Protein AF-A0A7S1WBW9-F1 (afdb_monomer_lite)

Sequence (117 aa):
SGPPGSLGSEFNARGGGTYAAEWEPSAKYIRTWFWPRGQEPVDLMQRRPDPALWGLPYSYFSLDPSVCSARHFANMRLVFDITFCGDLAGATFMRDCPEVASQMSCEEFVRHYPGVA

Foldseek 3Di:
DFDPLQDDPSCVVLVHWDKDWDDDLPVFKIFIATDRPPRDDVCVVVVNDDPVPVPDTRDIDGCDPVRHPPVVDDPDDDDDDDDWQPPPCQVCVCVPPVVVVVPDGRVVCCVPPVPVD

Structure (mmCIF, N/CA/C/O backbone):
data_AF-A0A7S1WBW9-F1
#
_entry.id   AF-A0A7S1WBW9-F1
#
loop_
_atom_site.group_PDB
_atom_site.id
_atom_site.type_symbol
_atom_site.label_atom_id
_atom_site.label_alt_id
_atom_site.label_comp_id
_atom_site.label_asym_id
_atom_site.label_entity_id
_atom_site.label_seq_id
_atom_site.pdbx_PDB_ins_code
_atom_site.Cartn_x
_atom_site.Cartn_y
_atom_site.Cartn_z
_atom_site.occupancy
_atom_site.B_iso_or_equiv
_atom_site.auth_seq_id
_atom_site.auth_comp_id
_atom_site.auth_asym_id
_atom_site.auth_atom_id
_atom_site.pdbx_PDB_model_num
ATOM 1 N N . SER A 1 1 ? -7.404 7.609 -0.717 1.00 64.56 1 SER A N 1
ATOM 2 C CA . SER A 1 1 ? -8.446 6.563 -0.661 1.00 64.56 1 SER A CA 1
ATOM 3 C C . SER A 1 1 ? -8.119 5.493 -1.690 1.00 64.56 1 SER A C 1
ATOM 5 O O . SER A 1 1 ? -7.587 5.851 -2.733 1.00 64.56 1 SER A O 1
ATOM 7 N N . GLY A 1 2 ? -8.392 4.221 -1.360 1.00 82.00 2 GLY A N 1
ATOM 8 C CA . GLY A 1 2 ? -8.201 3.028 -2.209 1.00 82.00 2 GLY A CA 1
ATOM 9 C C . GLY A 1 2 ? -9.113 2.970 -3.435 1.00 82.00 2 GLY A C 1
ATOM 10 O O . GLY A 1 2 ? -10.073 3.744 -3.496 1.00 82.00 2 GLY A O 1
ATOM 11 N N . PRO A 1 3 ? -8.881 2.039 -4.382 1.00 89.38 3 PRO A N 1
ATOM 12 C CA . PRO A 1 3 ? -9.912 1.663 -5.338 1.00 89.38 3 PRO A CA 1
ATOM 13 C C . PRO A 1 3 ? -11.185 1.196 -4.605 1.00 89.38 3 PRO A C 1
ATOM 15 O O . PRO A 1 3 ? -11.096 0.673 -3.490 1.00 89.38 3 PRO A O 1
ATOM 18 N N . PRO A 1 4 ? -12.375 1.340 -5.206 1.00 91.19 4 PRO A N 1
ATOM 19 C CA . PRO A 1 4 ? -13.615 0.836 -4.616 1.00 91.19 4 PRO A CA 1
ATOM 20 C C . PRO A 1 4 ? -13.538 -0.663 -4.296 1.00 91.19 4 PRO A C 1
ATOM 22 O O . PRO A 1 4 ? -13.014 -1.441 -5.095 1.00 91.19 4 PRO A O 1
ATOM 25 N N . GLY A 1 5 ? -14.058 -1.079 -3.137 1.00 95.12 5 GLY A N 1
ATOM 26 C CA . GLY A 1 5 ? -14.045 -2.483 -2.723 1.00 95.12 5 GLY A CA 1
ATOM 27 C C . GLY A 1 5 ? -12.658 -3.079 -2.475 1.00 95.12 5 GLY A C 1
ATOM 28 O O . GLY A 1 5 ? -12.537 -4.300 -2.437 1.00 95.12 5 GLY A O 1
ATOM 29 N N . SER A 1 6 ? -11.614 -2.259 -2.318 1.00 95.81 6 SER A N 1
ATOM 30 C CA . SER A 1 6 ? -10.254 -2.762 -2.109 1.00 95.81 6 SER A CA 1
ATOM 31 C C . SER A 1 6 ? -9.947 -3.099 -0.645 1.00 95.81 6 SER A C 1
ATOM 33 O O . SER A 1 6 ? -8.967 -3.782 -0.366 1.00 95.81 6 SER A O 1
ATOM 35 N N . LEU A 1 7 ? -10.757 -2.648 0.314 1.00 95.25 7 LEU A N 1
ATOM 36 C CA . LEU A 1 7 ? -10.470 -2.798 1.743 1.00 95.25 7 LEU A CA 1
ATOM 37 C C . LEU A 1 7 ? -11.709 -3.131 2.582 1.00 95.25 7 LEU A C 1
ATOM 39 O O . LEU A 1 7 ? -12.846 -2.871 2.185 1.00 95.25 7 LEU A O 1
ATOM 43 N N . GLY A 1 8 ? -11.460 -3.682 3.772 1.00 94.19 8 GLY A N 1
ATOM 44 C CA . GLY A 1 8 ? -12.457 -3.880 4.824 1.00 94.19 8 GLY A CA 1
ATOM 45 C C . GLY A 1 8 ? -13.645 -4.762 4.430 1.00 94.19 8 GLY A C 1
ATOM 46 O O . GLY A 1 8 ? -13.541 -5.670 3.603 1.00 94.19 8 GLY A O 1
ATOM 47 N N . SER A 1 9 ? -14.800 -4.485 5.037 1.00 94.94 9 SER A N 1
ATOM 48 C CA . SER A 1 9 ? -16.024 -5.273 4.855 1.00 94.94 9 SER A CA 1
ATOM 49 C C . SER A 1 9 ? -16.504 -5.322 3.405 1.00 94.94 9 SER A C 1
ATOM 51 O O . SER A 1 9 ? -17.037 -6.344 2.982 1.00 94.94 9 SER A O 1
ATOM 53 N N . GLU A 1 10 ? -16.290 -4.259 2.623 1.00 95.25 10 GLU A N 1
ATOM 54 C CA . GLU A 1 10 ? -16.674 -4.243 1.208 1.00 95.25 10 GLU A CA 1
ATOM 55 C C . GLU A 1 10 ? -15.822 -5.219 0.381 1.00 95.25 10 GLU A C 1
ATOM 57 O O . GLU A 1 10 ? -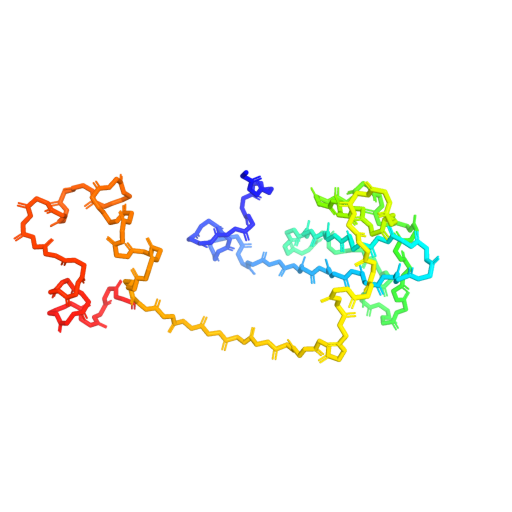16.367 -5.990 -0.409 1.00 95.25 10 GLU A O 1
ATOM 62 N N . PHE A 1 11 ? -14.501 -5.241 0.598 1.00 97.19 11 PHE A N 1
ATOM 63 C CA . PHE A 1 11 ? -13.605 -6.222 -0.024 1.00 97.19 11 PHE A CA 1
ATOM 64 C C . PHE A 1 11 ? -14.030 -7.655 0.313 1.00 97.19 11 PHE A C 1
ATOM 66 O O . PHE A 1 11 ? -14.164 -8.492 -0.582 1.00 97.19 11 PHE A O 1
ATOM 73 N N . ASN A 1 12 ? -14.332 -7.920 1.588 1.00 97.25 12 ASN A N 1
ATOM 74 C CA . ASN A 1 12 ? -14.778 -9.236 2.049 1.00 97.25 12 ASN A CA 1
ATOM 75 C C . ASN A 1 12 ? -16.109 -9.651 1.405 1.00 97.25 12 ASN A C 1
ATOM 77 O O . ASN A 1 12 ? -16.229 -10.765 0.896 1.00 97.25 12 ASN A O 1
ATOM 81 N N . ALA A 1 13 ? -17.093 -8.747 1.370 1.00 97.50 13 ALA A N 1
ATOM 82 C CA . ALA A 1 13 ? -18.407 -9.003 0.781 1.00 97.50 13 ALA A CA 1
ATOM 83 C C . ALA A 1 13 ? -18.339 -9.293 -0.729 1.00 97.50 13 ALA A C 1
ATOM 85 O O . ALA A 1 13 ? -19.174 -10.024 -1.258 1.00 97.50 13 ALA A O 1
ATOM 86 N N . ARG A 1 14 ? -17.327 -8.759 -1.422 1.00 96.94 14 ARG A N 1
ATOM 87 C CA . ARG A 1 14 ? -17.059 -9.022 -2.846 1.00 96.94 14 ARG A CA 1
ATOM 88 C C . ARG A 1 14 ? -16.223 -10.288 -3.088 1.00 96.94 14 ARG A C 1
ATOM 90 O O . ARG A 1 14 ? -15.902 -10.594 -4.233 1.00 96.94 14 ARG A O 1
ATOM 97 N N . GLY A 1 15 ? -15.887 -11.041 -2.038 1.00 97.38 15 GLY A N 1
ATOM 98 C CA . GLY A 1 15 ? -15.095 -12.270 -2.132 1.00 97.38 15 GLY A CA 1
ATOM 99 C C . GLY A 1 15 ? -13.587 -12.040 -2.265 1.00 97.38 15 GLY A C 1
ATOM 100 O O . GLY A 1 15 ? -12.868 -12.976 -2.629 1.00 97.38 15 GLY A O 1
ATOM 101 N N . GLY A 1 16 ? -13.130 -10.822 -1.966 1.00 97.56 16 GLY A N 1
ATOM 102 C CA . GLY A 1 16 ? -11.743 -10.386 -2.011 1.00 97.56 16 GLY A CA 1
ATOM 103 C C . GLY A 1 16 ? -11.262 -9.975 -3.402 1.00 97.56 16 GLY A C 1
ATOM 104 O O . GLY A 1 16 ? -12.029 -9.552 -4.269 1.00 97.56 16 GLY A O 1
ATOM 105 N N . GLY A 1 17 ? -9.957 -10.102 -3.609 1.00 96.31 17 GLY A N 1
ATOM 106 C CA . GLY A 1 17 ? -9.284 -9.784 -4.859 1.00 96.31 17 GLY A CA 1
ATOM 107 C C . GLY A 1 17 ? -7.777 -9.934 -4.722 1.00 96.31 17 GLY A C 1
ATOM 108 O O . GLY A 1 17 ? -7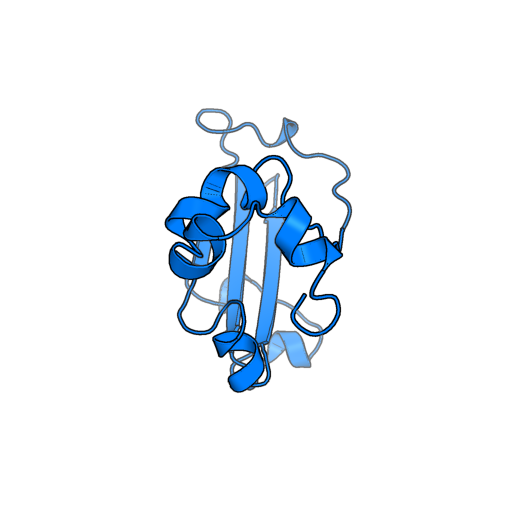.275 -10.382 -3.688 1.00 96.31 17 GLY A O 1
ATOM 109 N N . THR A 1 18 ? -7.065 -9.547 -5.769 1.00 96.94 18 THR A N 1
ATOM 110 C CA . THR A 1 18 ? -5.619 -9.720 -5.873 1.00 96.94 18 THR A CA 1
ATOM 111 C C . THR A 1 18 ? -4.920 -8.372 -5.802 1.00 96.94 18 THR A C 1
ATOM 113 O O . THR A 1 18 ? -5.224 -7.464 -6.574 1.00 96.94 18 THR A O 1
ATOM 116 N N . TYR A 1 19 ? -3.962 -8.260 -4.884 1.00 97.06 19 TYR A N 1
ATOM 117 C CA . TYR A 1 19 ? -3.030 -7.142 -4.816 1.00 97.06 19 TYR A CA 1
ATOM 118 C C . TYR A 1 19 ? -1.697 -7.540 -5.442 1.00 97.06 19 TYR A C 1
ATOM 120 O O . TYR A 1 19 ? -1.157 -8.601 -5.127 1.00 97.06 19 TYR A O 1
ATOM 128 N N . ALA A 1 20 ? -1.145 -6.667 -6.280 1.00 97.19 20 ALA A N 1
ATOM 129 C CA . ALA A 1 20 ? 0.223 -6.787 -6.770 1.00 97.19 20 ALA A CA 1
ATOM 130 C C . ALA A 1 20 ? 1.023 -5.545 -6.394 1.00 97.19 20 ALA A C 1
ATOM 132 O O . ALA A 1 20 ? 0.518 -4.422 -6.448 1.00 97.19 20 ALA A O 1
ATOM 133 N N . ALA A 1 21 ? 2.283 -5.763 -6.039 1.00 96.94 21 ALA A N 1
ATOM 134 C CA . ALA A 1 21 ? 3.263 -4.716 -5.830 1.00 96.94 21 ALA A CA 1
ATOM 135 C C . ALA A 1 21 ? 4.503 -5.047 -6.656 1.00 96.94 21 ALA A C 1
ATOM 137 O O . ALA A 1 21 ? 5.037 -6.152 -6.576 1.00 96.94 21 ALA A O 1
ATOM 138 N N . GLU A 1 22 ? 4.954 -4.079 -7.436 1.00 97.31 22 GLU A N 1
ATOM 139 C CA . GLU A 1 22 ? 6.191 -4.157 -8.191 1.00 97.31 22 GLU A CA 1
ATOM 140 C C . GLU A 1 22 ? 7.168 -3.151 -7.598 1.00 97.31 22 GLU A C 1
ATOM 142 O O . GLU A 1 22 ? 6.893 -1.951 -7.525 1.00 97.31 22 GLU A O 1
ATOM 147 N N . TRP A 1 23 ? 8.310 -3.660 -7.156 1.00 96.94 23 TRP A N 1
ATOM 148 C CA . TRP A 1 23 ? 9.403 -2.862 -6.632 1.00 96.94 23 TRP A CA 1
ATOM 149 C C . TRP A 1 23 ? 10.569 -2.950 -7.608 1.00 96.94 23 TRP A C 1
ATOM 151 O O . TRP A 1 23 ? 11.248 -3.972 -7.661 1.00 96.94 23 TRP A O 1
ATOM 161 N N . GLU A 1 24 ? 10.798 -1.875 -8.364 1.00 96.00 24 GLU A N 1
ATOM 162 C CA . GLU A 1 24 ? 11.850 -1.811 -9.378 1.00 96.00 24 GLU A CA 1
ATOM 163 C C . GLU A 1 24 ? 12.756 -0.589 -9.125 1.00 96.00 24 GLU A C 1
ATOM 165 O O . GLU A 1 24 ? 12.579 0.484 -9.717 1.00 96.00 24 GLU A O 1
ATOM 170 N N . PRO A 1 25 ? 13.736 -0.715 -8.206 1.00 94.56 25 PRO A N 1
ATOM 171 C CA . PRO A 1 25 ? 14.691 0.345 -7.898 1.00 94.56 25 PRO A CA 1
ATOM 172 C C . PRO A 1 25 ? 15.440 0.878 -9.117 1.00 94.56 25 PRO A C 1
ATOM 174 O O . PRO A 1 25 ? 15.722 2.075 -9.173 1.00 94.56 25 PRO A O 1
ATOM 177 N N . SER A 1 26 ? 15.783 0.013 -10.082 1.00 94.50 26 SER A N 1
ATOM 178 C CA . SER A 1 26 ? 16.595 0.412 -11.236 1.00 94.50 26 SER A CA 1
ATOM 179 C C . SER A 1 26 ? 15.802 1.283 -12.211 1.00 94.50 26 SER A C 1
ATOM 181 O O . SER A 1 26 ? 16.343 2.246 -12.756 1.00 94.50 26 SER A O 1
ATOM 183 N N . ALA A 1 27 ? 14.497 1.026 -12.333 1.00 95.19 27 ALA A N 1
ATOM 184 C CA . ALA A 1 27 ? 13.558 1.873 -13.064 1.00 95.19 27 ALA A CA 1
ATOM 185 C C . ALA A 1 27 ? 12.941 2.989 -12.197 1.00 95.19 27 ALA A C 1
ATOM 187 O O . ALA A 1 27 ? 12.129 3.771 -12.689 1.00 95.19 27 ALA A O 1
ATOM 188 N N . LYS A 1 28 ? 13.387 3.117 -10.939 1.00 96.62 28 LYS A N 1
ATOM 189 C CA . LYS A 1 28 ? 13.063 4.199 -10.000 1.00 96.62 28 LYS A CA 1
ATOM 190 C C . LYS A 1 28 ? 11.582 4.289 -9.615 1.00 96.62 28 LYS A C 1
ATOM 192 O O . LYS A 1 28 ? 11.041 5.394 -9.521 1.00 96.62 28 LYS A O 1
ATOM 197 N N . TYR A 1 29 ? 1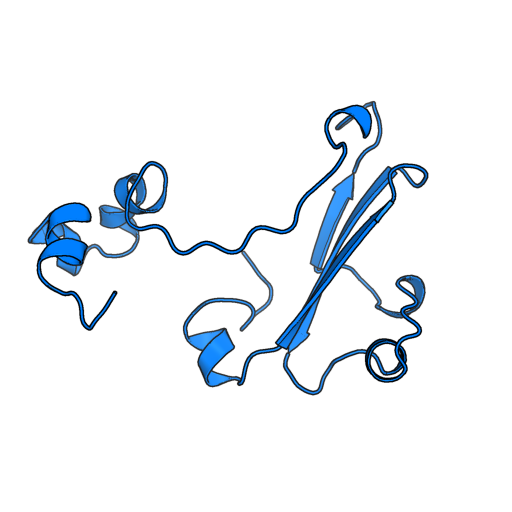0.928 3.166 -9.326 1.00 97.25 29 TYR A N 1
ATOM 198 C CA . TYR A 1 29 ? 9.562 3.203 -8.798 1.00 97.25 29 TYR A CA 1
ATOM 199 C C . TYR A 1 29 ? 9.192 2.030 -7.885 1.00 97.25 29 TYR A C 1
ATOM 201 O O . TYR A 1 29 ? 9.806 0.962 -7.896 1.00 97.25 29 TYR A O 1
ATOM 209 N N . ILE A 1 30 ? 8.122 2.245 -7.120 1.00 98.06 30 ILE A N 1
ATOM 210 C CA . ILE A 1 30 ? 7.255 1.194 -6.579 1.00 98.06 30 ILE A CA 1
ATOM 211 C C . ILE A 1 30 ? 5.857 1.437 -7.142 1.00 98.06 30 ILE A C 1
ATOM 213 O O . ILE A 1 30 ? 5.354 2.560 -7.084 1.00 98.06 30 ILE A O 1
ATOM 217 N N . ARG A 1 31 ? 5.223 0.400 -7.683 1.00 97.81 31 ARG A N 1
ATOM 218 C CA . ARG A 1 31 ? 3.864 0.468 -8.233 1.00 97.81 31 ARG A CA 1
ATOM 219 C C . ARG A 1 31 ? 2.979 -0.575 -7.579 1.00 97.81 31 ARG A C 1
ATOM 221 O O . ARG A 1 31 ? 3.457 -1.659 -7.249 1.00 97.81 31 ARG A O 1
ATOM 228 N N . THR A 1 32 ? 1.696 -0.268 -7.402 1.00 97.44 32 THR A N 1
ATOM 229 C CA . THR A 1 32 ? 0.728 -1.260 -6.915 1.00 97.44 32 THR A CA 1
ATOM 230 C C . THR A 1 32 ? -0.563 -1.278 -7.716 1.00 97.44 32 THR A C 1
ATOM 232 O O . THR A 1 32 ? -1.003 -0.260 -8.255 1.00 97.44 32 THR A O 1
ATOM 235 N N . TRP A 1 33 ? -1.184 -2.454 -7.743 1.00 97.31 33 TRP A N 1
ATOM 236 C CA . TRP A 1 33 ? -2.465 -2.725 -8.381 1.00 97.31 33 TRP A CA 1
ATOM 237 C C . TRP A 1 33 ? -3.376 -3.484 -7.427 1.00 97.31 33 TRP A C 1
ATOM 239 O O . TRP A 1 33 ? -2.921 -4.187 -6.520 1.00 97.31 33 TRP A O 1
ATOM 249 N N . PHE A 1 34 ? -4.671 -3.351 -7.682 1.00 97.06 34 PHE A N 1
ATOM 250 C CA . PHE A 1 34 ? -5.716 -4.157 -7.083 1.00 97.06 34 PHE A CA 1
ATOM 251 C C . PHE A 1 34 ? -6.698 -4.557 -8.179 1.00 97.06 34 PHE A C 1
ATOM 253 O O . PHE A 1 34 ? -7.178 -3.696 -8.919 1.00 97.06 34 PHE A O 1
ATOM 260 N N . TRP A 1 35 ? -7.022 -5.843 -8.237 1.00 96.12 35 TRP A N 1
ATOM 261 C CA . TRP A 1 35 ? -8.096 -6.367 -9.068 1.00 96.12 35 TRP A CA 1
ATOM 262 C C . TRP A 1 35 ? -9.131 -7.047 -8.178 1.00 96.12 35 TRP A C 1
ATOM 264 O O . TRP A 1 35 ? -8.759 -7.920 -7.387 1.00 96.12 35 TRP A O 1
ATOM 274 N N . PRO A 1 36 ? -10.422 -6.692 -8.295 1.00 96.50 36 PRO A N 1
ATOM 275 C CA . PRO A 1 36 ? -11.488 -7.476 -7.693 1.00 96.50 36 PRO A CA 1
ATOM 276 C C . PRO A 1 36 ? -11.409 -8.927 -8.161 1.00 96.50 36 PRO A C 1
ATOM 278 O O . PRO A 1 36 ? -11.001 -9.198 -9.292 1.00 96.50 36 PRO A O 1
ATOM 281 N N . ARG A 1 37 ? -11.838 -9.858 -7.309 1.00 96.31 37 ARG A N 1
ATOM 282 C CA . ARG A 1 37 ? -11.813 -11.280 -7.644 1.00 96.31 37 ARG A CA 1
ATOM 283 C C . ARG A 1 37 ? -12.501 -11.568 -8.981 1.00 96.31 37 ARG A C 1
ATOM 285 O O . ARG A 1 37 ? -13.639 -11.160 -9.207 1.00 96.31 37 ARG A O 1
ATOM 292 N N . GLY A 1 38 ? -11.814 -12.310 -9.844 1.00 95.38 38 GLY A N 1
ATOM 293 C CA . GLY A 1 38 ? -12.261 -12.653 -11.194 1.00 95.38 38 GLY A CA 1
ATOM 294 C C . GLY A 1 38 ? -11.892 -11.622 -12.264 1.00 95.38 38 GLY A C 1
ATOM 295 O O . GLY A 1 38 ? -12.207 -11.846 -13.430 1.00 95.38 38 GLY A O 1
ATOM 296 N N . GLN A 1 39 ? -11.244 -10.514 -11.895 1.00 95.38 39 GLN A N 1
ATOM 297 C CA . GLN A 1 39 ? -10.735 -9.497 -12.825 1.00 95.38 39 GLN A CA 1
ATOM 298 C C . GLN A 1 39 ? -9.202 -9.481 -12.894 1.00 95.38 39 GLN A C 1
ATOM 300 O O . GLN A 1 39 ? -8.617 -8.543 -13.433 1.00 95.38 39 GLN A O 1
ATOM 305 N N . GLU A 1 40 ? -8.543 -10.496 -12.334 1.00 95.75 40 GLU A N 1
ATOM 306 C CA . GLU A 1 40 ? -7.097 -10.638 -12.417 1.00 95.75 40 GLU A CA 1
ATOM 307 C C . GLU A 1 40 ? -6.618 -10.766 -13.875 1.00 95.75 40 GLU A C 1
ATOM 309 O O . GLU A 1 40 ? -7.225 -11.495 -14.669 1.00 95.75 40 GLU A O 1
ATOM 314 N N . PRO A 1 41 ? -5.492 -10.125 -14.230 1.00 96.44 41 PRO A N 1
ATOM 315 C CA . PRO A 1 41 ? -4.815 -10.363 -15.495 1.00 96.44 41 PRO A CA 1
ATOM 316 C C . PRO A 1 41 ? -4.486 -11.850 -15.716 1.00 96.44 41 PRO A C 1
ATOM 318 O O . PRO A 1 41 ? -4.078 -12.572 -14.802 1.00 96.44 41 PRO A O 1
ATOM 321 N N . VAL A 1 42 ? -4.667 -12.329 -16.951 1.00 96.31 42 VAL A N 1
ATOM 322 C CA . VAL A 1 42 ? -4.522 -13.758 -17.299 1.00 96.31 42 VAL A CA 1
ATOM 323 C C . VAL A 1 42 ? -3.107 -14.293 -17.054 1.00 96.31 42 VAL A C 1
ATOM 325 O O . VAL A 1 42 ? -2.919 -15.466 -16.730 1.00 96.31 42 VAL A O 1
ATOM 328 N N . ASP A 1 43 ? -2.106 -13.432 -17.175 1.00 97.00 43 ASP A N 1
ATOM 329 C CA . ASP A 1 43 ? -0.697 -13.737 -16.968 1.00 97.00 43 ASP A CA 1
ATOM 330 C C . ASP A 1 43 ? -0.382 -14.056 -15.495 1.00 97.00 43 ASP A C 1
ATOM 332 O O . ASP A 1 43 ? 0.472 -14.908 -15.225 1.00 97.00 43 ASP A O 1
ATOM 336 N N . LEU A 1 44 ? -1.144 -13.499 -14.540 1.00 95.31 44 LEU A N 1
ATOM 337 C CA . LEU A 1 44 ? -1.080 -13.904 -13.130 1.00 95.31 44 LEU A CA 1
ATOM 338 C C . LEU A 1 44 ? -1.527 -15.357 -12.951 1.00 95.31 44 LEU A C 1
ATOM 340 O O . LEU A 1 44 ? -0.846 -16.143 -12.288 1.00 95.31 44 LEU A O 1
ATOM 344 N N . MET A 1 45 ? -2.626 -15.748 -13.604 1.00 90.88 45 MET A N 1
ATOM 345 C CA . MET A 1 45 ? -3.144 -17.123 -13.559 1.00 90.88 45 MET A CA 1
ATOM 346 C C . MET A 1 45 ? -2.181 -18.116 -14.215 1.00 90.88 45 MET A C 1
ATOM 348 O O . MET A 1 45 ? -2.051 -19.259 -13.774 1.00 90.88 45 MET A O 1
ATOM 352 N N . GLN A 1 46 ? -1.457 -17.666 -15.239 1.00 95.56 46 GLN A N 1
ATOM 353 C CA . GLN A 1 46 ? -0.424 -18.439 -15.927 1.00 95.56 46 GLN A CA 1
ATOM 354 C C . GLN A 1 46 ? 0.934 -18.426 -15.209 1.00 95.56 46 GLN A C 1
ATOM 356 O O . GLN A 1 46 ? 1.866 -19.087 -15.672 1.00 95.56 46 GLN A O 1
ATOM 361 N N . ARG A 1 47 ? 1.055 -17.715 -14.077 1.00 94.88 47 ARG A N 1
ATOM 362 C CA . ARG A 1 47 ? 2.299 -17.543 -13.304 1.00 94.88 47 ARG A CA 1
ATOM 363 C C . ARG A 1 47 ? 3.442 -16.944 -14.132 1.00 94.88 47 ARG A C 1
ATOM 365 O O . ARG A 1 47 ? 4.603 -17.310 -13.952 1.00 94.88 47 ARG A O 1
ATOM 372 N N . ARG A 1 48 ? 3.113 -16.039 -15.053 1.00 96.94 48 ARG A N 1
ATOM 373 C CA . ARG A 1 48 ? 4.058 -15.320 -15.919 1.00 96.94 48 ARG A CA 1
ATOM 374 C C . ARG A 1 48 ? 3.781 -13.814 -15.860 1.00 96.94 48 ARG A C 1
ATOM 376 O O . ARG A 1 48 ? 3.427 -13.251 -16.887 1.00 96.94 48 ARG A O 1
ATOM 383 N N . PRO A 1 49 ? 3.887 -13.189 -14.674 1.00 96.44 49 PRO A N 1
ATOM 384 C CA . PRO A 1 49 ? 3.490 -11.800 -14.485 1.00 96.44 49 PRO A CA 1
ATOM 385 C C . PRO A 1 49 ? 4.258 -10.856 -15.421 1.00 96.44 49 PRO A C 1
ATOM 387 O O . PRO A 1 49 ? 5.489 -10.866 -15.424 1.00 96.44 49 PRO A O 1
ATOM 390 N N . ASP A 1 50 ? 3.528 -10.024 -16.161 1.00 96.94 50 ASP A N 1
ATOM 391 C CA . ASP A 1 50 ? 4.048 -8.928 -16.978 1.00 96.94 50 ASP A CA 1
ATOM 392 C C . ASP A 1 50 ? 3.354 -7.604 -16.597 1.00 96.94 50 ASP A C 1
ATOM 394 O O . ASP A 1 50 ? 2.297 -7.258 -17.142 1.00 96.94 50 ASP A O 1
ATOM 398 N N . PRO A 1 51 ? 3.958 -6.824 -15.679 1.00 96.38 51 PRO A N 1
ATOM 399 C CA . PRO A 1 51 ? 3.419 -5.544 -15.229 1.00 96.38 51 PRO A CA 1
ATOM 400 C C . PRO A 1 51 ? 3.187 -4.509 -16.332 1.00 96.38 51 PRO A C 1
ATOM 402 O O . PRO A 1 51 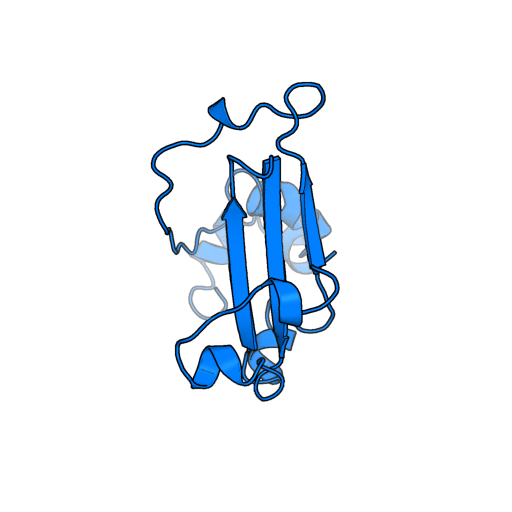? 2.414 -3.569 -16.131 1.00 96.38 51 PRO A O 1
ATOM 405 N N . ALA A 1 52 ? 3.819 -4.649 -17.503 1.00 95.06 52 ALA A N 1
ATOM 406 C CA . ALA A 1 52 ? 3.584 -3.747 -18.627 1.00 95.06 52 ALA A CA 1
ATOM 407 C C . ALA A 1 52 ? 2.173 -3.908 -19.226 1.00 95.06 52 ALA A C 1
ATOM 409 O O . ALA A 1 52 ? 1.661 -2.971 -19.841 1.00 95.06 52 ALA A O 1
ATOM 410 N N . LEU A 1 53 ? 1.527 -5.062 -19.017 1.00 95.75 53 LEU A N 1
ATOM 411 C CA . LEU A 1 53 ? 0.193 -5.382 -19.539 1.00 95.75 53 LEU A CA 1
ATOM 412 C C . LEU A 1 53 ? -0.947 -5.020 -18.574 1.00 95.75 53 LEU A C 1
ATOM 414 O O . LEU A 1 53 ? -2.117 -5.084 -18.943 1.00 95.75 53 LEU A O 1
ATOM 418 N N . TRP A 1 54 ? -0.626 -4.631 -17.341 1.00 95.88 54 TRP A N 1
ATOM 419 C CA . TRP A 1 54 ? -1.596 -4.445 -16.254 1.00 95.88 54 TRP A CA 1
ATOM 420 C C . TRP A 1 54 ? -2.324 -3.096 -16.266 1.00 95.88 54 TRP A C 1
ATOM 422 O O . TRP A 1 54 ? -3.225 -2.867 -15.457 1.00 95.88 54 TRP A O 1
ATOM 432 N N . GLY A 1 55 ? -1.956 -2.199 -17.182 1.00 93.19 55 GLY A N 1
ATOM 433 C CA . GLY A 1 55 ? -2.533 -0.862 -17.277 1.00 93.19 55 GLY A CA 1
ATOM 434 C C . GLY A 1 55 ? -2.080 0.071 -16.150 1.00 93.19 55 GLY A C 1
ATOM 435 O O . GLY A 1 55 ? -1.012 -0.098 -15.557 1.00 93.19 55 GLY A O 1
ATOM 436 N N . LEU A 1 56 ? -2.883 1.105 -15.884 1.00 94.44 56 LEU A N 1
ATOM 437 C CA . LEU A 1 56 ? -2.535 2.154 -14.926 1.00 94.44 56 LEU A CA 1
ATOM 438 C C . LEU A 1 56 ? -2.465 1.582 -13.495 1.00 94.44 56 LEU A C 1
ATOM 440 O O . LEU A 1 56 ? -3.455 1.010 -13.032 1.00 94.44 56 LEU A O 1
ATOM 444 N N . PRO A 1 57 ? -1.341 1.746 -12.773 1.00 96.06 57 PRO A N 1
ATOM 445 C CA . PRO A 1 57 ? -1.264 1.341 -11.378 1.00 96.06 57 PRO A CA 1
ATOM 446 C C . PRO A 1 57 ? -2.189 2.198 -10.517 1.00 96.06 57 PRO A C 1
ATOM 448 O O . PRO A 1 57 ? -2.353 3.396 -10.754 1.00 96.06 57 PRO A O 1
ATOM 451 N N . TYR A 1 58 ? -2.749 1.596 -9.469 1.00 94.69 58 TYR A N 1
ATOM 452 C CA . TYR A 1 58 ? -3.510 2.337 -8.465 1.00 94.69 58 TYR A CA 1
ATOM 453 C C . TYR A 1 58 ? -2.605 3.316 -7.705 1.00 94.69 58 TYR A C 1
ATOM 455 O O . TYR A 1 58 ? -3.009 4.443 -7.421 1.00 94.69 58 TYR A O 1
ATOM 463 N N . SER A 1 59 ? -1.373 2.904 -7.396 1.00 95.56 59 SER A N 1
ATOM 464 C CA . SER A 1 59 ? -0.390 3.791 -6.780 1.00 95.56 59 SER A CA 1
ATOM 465 C C . SER A 1 59 ? 0.953 3.731 -7.494 1.00 95.56 59 SER A C 1
ATOM 467 O O . SER A 1 59 ? 1.397 2.670 -7.935 1.00 95.56 59 SER A O 1
ATOM 469 N N . TYR A 1 60 ? 1.591 4.894 -7.605 1.00 96.56 60 TYR A N 1
ATOM 470 C CA . TYR A 1 60 ? 2.922 5.063 -8.169 1.00 96.56 60 TYR A CA 1
ATOM 471 C C . TYR A 1 60 ? 3.756 5.892 -7.196 1.00 96.56 60 TYR A C 1
ATOM 473 O O . TYR A 1 60 ? 3.461 7.062 -6.949 1.00 96.56 60 TYR A O 1
ATOM 481 N N . PHE A 1 61 ? 4.812 5.292 -6.663 1.00 96.94 61 PHE A N 1
ATOM 482 C CA . PHE A 1 61 ? 5.778 5.957 -5.802 1.00 96.94 61 PHE A CA 1
ATOM 483 C C . PHE A 1 61 ? 7.081 6.119 -6.573 1.00 96.94 61 PHE A C 1
ATOM 485 O O . PHE A 1 61 ? 7.735 5.134 -6.913 1.00 96.94 61 PHE A O 1
ATOM 492 N N . SER A 1 62 ? 7.454 7.367 -6.859 1.00 97.38 62 SER A N 1
ATOM 493 C CA . SER A 1 62 ? 8.736 7.666 -7.494 1.00 97.38 62 SER A CA 1
ATOM 494 C C . SER A 1 62 ? 9.877 7.371 -6.527 1.00 97.38 62 SER A C 1
ATOM 496 O O . SER A 1 62 ? 9.861 7.842 -5.391 1.00 97.38 62 SER A O 1
ATOM 498 N N . LEU A 1 63 ? 10.873 6.630 -7.004 1.00 97.38 63 LEU A N 1
ATOM 499 C CA . LEU A 1 63 ? 12.160 6.442 -6.339 1.00 97.38 63 LEU A CA 1
ATOM 500 C C . LEU A 1 63 ? 13.276 7.256 -7.019 1.00 97.38 63 LEU A C 1
ATOM 502 O O . LEU A 1 63 ? 14.461 6.908 -6.937 1.00 97.38 63 LEU A O 1
ATOM 506 N N . ASP A 1 64 ? 12.909 8.317 -7.745 1.00 97.00 64 ASP A N 1
ATOM 507 C CA . ASP A 1 64 ? 13.901 9.236 -8.284 1.00 97.00 64 ASP A CA 1
ATOM 508 C C . ASP A 1 64 ? 14.636 9.951 -7.134 1.00 97.00 64 ASP A C 1
ATOM 510 O O . ASP A 1 64 ? 13.973 10.481 -6.240 1.00 97.00 64 ASP A O 1
ATOM 514 N N . PRO A 1 65 ? 15.983 10.025 -7.144 1.00 96.06 65 PRO A N 1
ATOM 515 C CA . PRO A 1 65 ? 16.754 10.634 -6.059 1.00 96.06 65 PRO A CA 1
ATOM 516 C C . PRO A 1 65 ? 16.389 12.084 -5.729 1.00 96.06 65 PRO A C 1
ATOM 518 O O . PRO A 1 65 ? 16.658 12.522 -4.614 1.00 96.06 65 PRO A O 1
ATOM 521 N N . SER A 1 66 ? 15.798 12.826 -6.671 1.00 96.62 66 SER A N 1
ATOM 522 C CA . SER A 1 66 ? 15.308 14.189 -6.427 1.00 96.62 66 SER A CA 1
ATOM 523 C C . SER A 1 66 ? 14.029 14.246 -5.580 1.00 96.62 66 SER A C 1
ATOM 525 O O . SER A 1 66 ? 13.727 15.293 -5.013 1.00 96.62 66 SER A O 1
ATOM 527 N N . VAL A 1 67 ? 13.295 13.133 -5.478 1.00 96.06 67 VAL A N 1
ATOM 528 C CA . VAL A 1 67 ? 12.025 13.011 -4.746 1.00 96.06 67 VAL A CA 1
ATOM 529 C C . VAL A 1 67 ? 12.177 12.074 -3.549 1.00 96.06 67 VAL A C 1
ATOM 531 O O . VAL A 1 67 ? 11.906 12.457 -2.416 1.00 96.06 67 VAL A O 1
ATOM 534 N N . CYS A 1 68 ? 12.613 10.839 -3.795 1.00 95.94 68 CYS A N 1
ATOM 535 C CA . CYS A 1 68 ? 12.817 9.804 -2.791 1.00 95.94 68 CYS A CA 1
ATOM 536 C C . CYS A 1 68 ? 13.877 8.830 -3.301 1.00 95.94 68 CYS A C 1
ATOM 538 O O . CYS A 1 68 ? 13.693 8.171 -4.315 1.00 95.94 68 CYS A O 1
ATOM 540 N N . SER A 1 69 ? 15.009 8.717 -2.613 1.00 96.19 69 SER A N 1
ATOM 541 C CA . SER A 1 69 ? 16.065 7.810 -3.060 1.00 96.19 69 SER A CA 1
ATOM 542 C C . SER A 1 69 ? 15.658 6.346 -2.889 1.00 96.19 69 SER A C 1
ATOM 544 O O . SER A 1 69 ? 15.292 5.923 -1.792 1.00 96.19 69 SER A O 1
ATOM 546 N N . ALA A 1 70 ? 15.846 5.528 -3.930 1.00 96.19 70 ALA A N 1
ATOM 547 C CA . ALA A 1 70 ? 15.662 4.076 -3.847 1.00 96.19 70 ALA A CA 1
ATOM 548 C C . ALA A 1 70 ? 16.465 3.416 -2.705 1.00 96.19 70 ALA A C 1
ATOM 550 O O . ALA A 1 70 ? 16.079 2.362 -2.210 1.00 96.19 70 ALA A O 1
ATOM 551 N N . ARG A 1 71 ? 17.552 4.054 -2.241 1.00 95.88 71 ARG A N 1
ATOM 552 C CA . ARG A 1 71 ? 18.384 3.575 -1.123 1.00 95.88 71 ARG A CA 1
ATOM 553 C C . ARG A 1 71 ? 17.665 3.550 0.230 1.00 95.88 71 ARG A C 1
ATOM 555 O O . ARG A 1 71 ? 18.180 2.930 1.153 1.00 95.88 71 ARG A O 1
ATOM 562 N N . HIS A 1 72 ? 16.511 4.205 0.365 1.00 95.94 72 HIS A N 1
ATOM 563 C CA . HIS A 1 72 ? 15.691 4.118 1.578 1.00 95.94 72 HIS A CA 1
ATOM 564 C C . HIS A 1 72 ? 15.016 2.749 1.748 1.00 95.94 72 HIS A C 1
ATOM 566 O O . HIS A 1 72 ? 14.568 2.431 2.847 1.00 95.94 72 HIS A O 1
ATOM 572 N N . PHE A 1 73 ? 14.973 1.932 0.692 1.00 96.31 73 PHE A N 1
ATOM 573 C CA . PHE A 1 73 ? 14.349 0.614 0.695 1.00 96.31 73 PHE A CA 1
ATOM 574 C C . PHE A 1 73 ? 15.403 -0.455 0.402 1.00 96.31 73 PHE A C 1
ATOM 576 O O . PHE A 1 73 ? 16.090 -0.408 -0.616 1.00 96.31 73 PHE A O 1
ATOM 583 N N . ALA A 1 74 ? 15.532 -1.437 1.289 1.00 95.31 74 ALA A N 1
ATOM 584 C CA . ALA A 1 74 ? 16.437 -2.565 1.108 1.00 95.31 74 ALA A CA 1
ATOM 585 C C . ALA A 1 74 ? 15.917 -3.776 1.880 1.00 95.31 74 ALA A C 1
ATOM 587 O O . ALA A 1 74 ? 15.391 -3.625 2.980 1.00 95.31 74 ALA A O 1
ATOM 588 N N . ASN A 1 75 ? 16.109 -4.976 1.325 1.00 95.06 75 ASN A N 1
ATOM 589 C CA . ASN A 1 75 ? 15.804 -6.243 2.000 1.00 95.06 75 ASN A CA 1
ATOM 590 C C . ASN A 1 75 ? 14.391 -6.279 2.618 1.00 95.06 75 ASN A C 1
ATOM 592 O O . ASN A 1 75 ? 14.215 -6.668 3.777 1.00 95.06 75 ASN A O 1
ATOM 596 N N . MET A 1 76 ? 13.399 -5.829 1.842 1.00 94.94 76 MET A N 1
ATOM 597 C CA . MET A 1 76 ? 11.996 -5.777 2.256 1.00 94.94 76 MET A CA 1
ATOM 598 C C . MET A 1 76 ? 11.491 -7.173 2.633 1.00 94.94 76 MET A C 1
ATOM 600 O O . MET A 1 76 ? 11.861 -8.174 2.017 1.00 94.94 76 MET A O 1
ATOM 604 N N . ARG A 1 77 ? 10.623 -7.232 3.645 1.00 96.56 77 ARG A N 1
ATOM 605 C CA . ARG A 1 77 ? 9.990 -8.465 4.125 1.00 96.56 77 ARG A CA 1
ATOM 606 C C . ARG A 1 77 ? 8.483 -8.299 4.044 1.00 96.56 77 ARG A C 1
ATOM 608 O O . ARG A 1 77 ? 7.975 -7.226 4.357 1.00 96.56 77 ARG A O 1
ATOM 615 N N . LEU A 1 78 ? 7.785 -9.361 3.663 1.00 96.75 78 LEU A N 1
ATOM 616 C CA . LEU A 1 78 ? 6.331 -9.391 3.766 1.00 96.75 78 LEU A CA 1
ATOM 617 C C . LEU A 1 78 ? 5.943 -9.592 5.231 1.00 96.75 78 LEU A C 1
ATOM 619 O O . LEU A 1 78 ? 6.460 -10.492 5.894 1.00 96.75 78 LEU A O 1
ATOM 623 N N . VAL A 1 79 ? 5.046 -8.742 5.719 1.00 97.12 79 VAL A N 1
ATOM 624 C CA . VAL A 1 79 ? 4.496 -8.787 7.075 1.00 97.12 79 VAL A CA 1
ATOM 625 C C . VAL A 1 79 ? 2.980 -8.742 6.952 1.00 97.12 79 VAL A C 1
ATOM 627 O O . VAL A 1 79 ? 2.446 -7.927 6.204 1.00 97.12 79 VAL A O 1
ATOM 630 N N . PHE A 1 80 ? 2.310 -9.636 7.672 1.00 97.50 80 PHE A N 1
ATOM 631 C CA . PHE A 1 80 ? 0.866 -9.618 7.859 1.00 97.50 80 PHE A CA 1
ATOM 632 C C . PHE A 1 80 ? 0.610 -9.509 9.357 1.00 97.50 80 PHE A C 1
ATOM 634 O O . PHE A 1 80 ? 1.058 -10.369 10.117 1.00 97.50 80 PHE A O 1
ATOM 641 N N . ASP A 1 81 ? -0.084 -8.459 9.770 1.00 96.62 81 ASP A N 1
ATOM 642 C CA . ASP A 1 81 ? -0.449 -8.222 11.159 1.00 96.62 81 ASP A CA 1
ATOM 643 C C . ASP A 1 81 ? -1.894 -7.728 11.265 1.00 96.62 81 ASP A C 1
ATOM 645 O O . ASP A 1 81 ? -2.469 -7.196 10.314 1.00 96.62 81 ASP A O 1
ATOM 649 N N . ILE A 1 82 ? -2.482 -7.957 12.437 1.00 95.06 82 ILE A N 1
ATOM 650 C CA . ILE A 1 82 ? -3.714 -7.315 12.882 1.00 95.06 82 ILE A CA 1
ATOM 651 C C . ILE A 1 82 ? -3.390 -6.766 14.265 1.00 95.06 82 ILE A C 1
ATOM 653 O O . ILE A 1 82 ? -3.211 -7.527 15.217 1.00 95.06 82 ILE A O 1
ATOM 657 N N . THR A 1 83 ? -3.258 -5.448 14.352 1.00 94.56 83 THR A N 1
ATOM 658 C CA . THR A 1 83 ? -3.070 -4.733 15.612 1.00 94.56 83 THR A CA 1
ATOM 659 C C . THR A 1 83 ? -4.311 -3.921 15.951 1.00 94.56 83 THR A C 1
ATOM 661 O O . THR A 1 83 ? -5.120 -3.594 15.082 1.00 94.56 83 THR A O 1
ATOM 664 N N . PHE A 1 84 ? -4.450 -3.579 17.225 1.00 94.88 84 PHE A N 1
ATOM 665 C CA . PHE A 1 84 ? -5.601 -2.862 17.745 1.00 94.88 84 PHE A CA 1
ATOM 666 C C . PHE A 1 84 ? -5.162 -1.551 18.379 1.00 94.88 84 PHE A C 1
ATOM 668 O O . PHE A 1 84 ? -4.158 -1.496 19.091 1.00 94.88 84 PHE A O 1
ATOM 675 N N . CYS A 1 85 ? -5.950 -0.504 18.139 1.00 94.81 85 CYS A N 1
ATOM 676 C CA . CYS A 1 85 ? -5.735 0.826 18.695 1.00 94.81 85 CYS A CA 1
ATOM 677 C C . CYS A 1 85 ? -4.352 1.393 18.331 1.00 94.81 85 CYS A C 1
ATOM 679 O O . CYS A 1 85 ? -4.100 1.701 17.161 1.00 94.81 85 CYS A O 1
ATOM 681 N N . GLY A 1 86 ? -3.468 1.559 19.315 1.00 94.50 86 GLY A N 1
ATOM 682 C CA . GLY A 1 86 ? -2.117 2.066 19.108 1.00 94.50 86 GLY A CA 1
ATOM 683 C C . GLY A 1 86 ? -2.086 3.449 18.456 1.00 94.50 86 GLY A C 1
ATOM 684 O O . GLY A 1 86 ? -3.062 4.205 18.482 1.00 94.50 86 GLY A O 1
ATOM 685 N N . ASP A 1 87 ? -0.948 3.759 17.841 1.00 96.50 87 ASP A N 1
ATOM 686 C CA . ASP A 1 87 ? -0.636 5.110 17.365 1.00 96.50 87 ASP A CA 1
ATOM 687 C C . ASP A 1 87 ? -1.605 5.626 16.296 1.00 96.50 87 ASP A C 1
ATOM 689 O O . ASP A 1 87 ? -1.816 6.833 16.189 1.00 96.50 87 ASP A O 1
ATOM 693 N N . LEU A 1 88 ? -2.199 4.726 15.503 1.00 94.69 88 LEU A N 1
ATOM 694 C CA . LEU A 1 88 ? -3.124 5.100 14.436 1.00 94.69 88 LEU A CA 1
ATOM 695 C C . LEU A 1 88 ? -4.586 4.887 14.828 1.00 94.69 88 LEU A C 1
ATOM 697 O O . LEU A 1 88 ? -5.333 5.862 14.919 1.00 94.69 88 LEU A O 1
ATOM 701 N N . ALA A 1 89 ? -5.020 3.639 15.036 1.00 94.62 89 ALA A N 1
ATOM 702 C CA . ALA A 1 89 ? -6.436 3.345 15.263 1.00 94.62 89 ALA A CA 1
ATOM 703 C C . ALA A 1 89 ? -6.923 3.910 16.607 1.00 94.62 89 ALA A C 1
ATOM 705 O O . ALA A 1 89 ? -8.052 4.376 16.688 1.00 94.62 89 ALA A O 1
ATOM 706 N N . GLY A 1 90 ? -6.060 3.970 17.628 1.00 95.88 90 GLY A N 1
ATOM 707 C CA . GLY A 1 90 ? -6.376 4.608 18.907 1.00 95.88 90 GLY A CA 1
ATOM 708 C C . GLY A 1 90 ? -6.533 6.121 18.752 1.00 95.88 90 GLY A C 1
ATOM 709 O O . GLY A 1 90 ? -7.553 6.687 19.142 1.00 95.88 90 GLY A O 1
ATOM 710 N N . ALA A 1 91 ? -5.574 6.772 18.083 1.00 96.44 91 ALA A N 1
ATOM 711 C CA . ALA A 1 91 ? -5.600 8.218 17.845 1.00 96.44 91 ALA A CA 1
ATOM 712 C C . ALA A 1 91 ? -6.769 8.680 16.954 1.00 96.44 91 ALA A C 1
ATOM 714 O O . ALA A 1 91 ? -7.200 9.830 17.035 1.00 96.44 91 ALA A O 1
ATOM 715 N N . THR A 1 92 ? -7.283 7.799 16.093 1.00 96.56 92 THR A N 1
ATOM 716 C CA . THR A 1 92 ? -8.371 8.107 15.150 1.00 96.56 92 THR A CA 1
ATOM 717 C C . THR A 1 92 ? -9.737 7.573 15.579 1.00 96.56 92 THR A C 1
ATOM 719 O O . THR A 1 92 ? -10.743 7.922 14.961 1.00 96.56 92 THR A O 1
ATOM 722 N N . PHE A 1 93 ? -9.806 6.821 16.681 1.00 96.62 93 PHE A N 1
ATOM 723 C CA . PHE A 1 93 ? -11.012 6.127 17.136 1.00 96.62 93 PHE A CA 1
ATOM 724 C C . PHE A 1 93 ? -12.228 7.042 17.301 1.00 96.62 93 PHE A C 1
ATOM 726 O O . PHE A 1 93 ? -13.323 6.698 16.869 1.00 96.62 93 PHE A O 1
ATOM 733 N N . MET A 1 94 ? -12.041 8.245 17.856 1.00 96.31 94 MET A N 1
ATOM 734 C CA . MET A 1 94 ? -13.134 9.213 18.024 1.00 96.31 94 MET A CA 1
ATOM 735 C C . MET A 1 94 ? -13.747 9.656 16.692 1.00 96.31 94 MET A C 1
ATOM 737 O O . MET A 1 94 ? -14.945 9.913 16.621 1.00 96.31 94 MET A O 1
ATOM 741 N N . ARG A 1 95 ? -12.934 9.757 15.638 1.00 96.38 95 ARG A N 1
ATOM 742 C CA . ARG A 1 95 ? -13.397 10.149 14.305 1.00 96.38 95 ARG A CA 1
ATOM 743 C C . ARG A 1 95 ? -14.061 8.979 13.586 1.00 96.38 95 ARG A C 1
ATOM 745 O O . ARG A 1 95 ? -15.086 9.176 12.943 1.00 96.38 95 ARG A O 1
ATOM 752 N N . ASP A 1 96 ? -13.462 7.796 13.680 1.00 94.38 96 ASP A N 1
ATOM 753 C CA . ASP A 1 96 ? -13.841 6.647 12.853 1.00 94.38 96 ASP A CA 1
ATOM 754 C C . ASP A 1 96 ? -14.949 5.791 13.503 1.00 94.38 96 ASP A C 1
ATOM 756 O O . ASP A 1 96 ? -15.744 5.181 12.793 1.00 94.38 96 ASP A O 1
ATOM 760 N N . CYS A 1 97 ? -15.064 5.816 14.837 1.00 94.62 97 CYS A N 1
ATOM 761 C CA . CYS A 1 97 ? -16.073 5.107 15.635 1.00 94.62 97 CYS A CA 1
ATOM 762 C C . CYS A 1 97 ? -16.727 6.030 16.694 1.00 94.62 97 CYS A C 1
ATOM 764 O O . CYS A 1 97 ? -16.695 5.714 17.888 1.00 94.62 97 CYS A O 1
ATOM 766 N N . PRO A 1 98 ? -17.330 7.171 16.307 1.00 96.69 98 PRO A N 1
ATOM 767 C CA . PRO A 1 98 ? -17.740 8.222 17.246 1.00 96.69 98 PRO A CA 1
ATOM 768 C C . PRO A 1 98 ? -18.752 7.762 18.307 1.00 96.69 98 PRO A C 1
ATOM 770 O O . PRO A 1 98 ? -18.660 8.174 19.461 1.00 96.69 98 PRO A O 1
ATOM 773 N N . GLU A 1 99 ? -19.688 6.881 17.946 1.00 96.00 99 GLU A N 1
ATOM 774 C CA . GLU A 1 99 ? -20.730 6.371 18.855 1.00 96.00 99 GLU A CA 1
ATOM 775 C C . GLU A 1 99 ? -20.176 5.454 19.955 1.00 96.00 99 GLU A C 1
ATOM 777 O O . GLU A 1 99 ? -20.701 5.404 21.070 1.00 96.00 99 GLU A O 1
ATOM 782 N N . VAL A 1 100 ? -19.103 4.722 19.645 1.00 95.50 100 VAL A N 1
ATOM 783 C CA . VAL A 1 100 ? -18.407 3.870 20.615 1.00 95.50 100 VAL A CA 1
ATOM 784 C C . VAL A 1 100 ? -17.458 4.724 21.448 1.00 95.50 100 VAL A C 1
ATOM 786 O O . VAL A 1 100 ? -17.433 4.613 22.672 1.00 95.50 100 VAL A O 1
ATOM 789 N N . ALA A 1 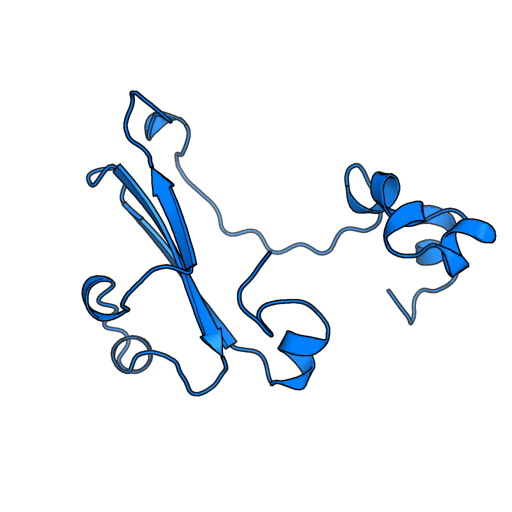101 ? -16.743 5.641 20.794 1.00 95.94 101 ALA A N 1
ATOM 790 C CA . ALA A 1 101 ? -15.807 6.552 21.435 1.00 95.94 101 ALA A CA 1
ATOM 791 C C . ALA A 1 101 ? -16.469 7.506 22.444 1.00 95.94 101 ALA A C 1
ATOM 793 O O . ALA A 1 101 ? -15.801 7.984 23.358 1.00 95.94 101 ALA A O 1
ATOM 794 N N . SER A 1 102 ? -17.776 7.774 22.325 1.00 96.56 102 SER A N 1
ATOM 795 C CA . SER A 1 102 ? -18.516 8.538 23.337 1.00 96.56 102 SER A CA 1
ATOM 796 C C . SER A 1 102 ? -18.778 7.757 24.629 1.00 96.56 102 SER A C 1
ATOM 798 O O . SER A 1 102 ? -19.201 8.351 25.618 1.00 96.56 102 SER A O 1
ATOM 800 N N . GLN A 1 103 ? -18.583 6.436 24.619 1.00 96.44 103 GLN A N 1
ATOM 801 C CA . GLN A 1 103 ? -18.881 5.543 25.744 1.00 96.44 103 GLN A CA 1
ATOM 802 C C . GLN A 1 103 ? -17.620 4.951 26.372 1.00 96.44 103 GLN A C 1
ATOM 804 O O . GLN A 1 103 ? -17.607 4.698 27.574 1.00 96.44 103 GLN A O 1
ATOM 809 N N . MET A 1 104 ? -16.580 4.711 25.573 1.00 96.12 104 MET A N 1
ATOM 810 C CA . MET A 1 104 ? -15.345 4.072 26.018 1.00 96.12 104 MET A CA 1
ATOM 811 C C . MET A 1 104 ? -14.177 4.387 25.080 1.00 96.12 104 MET A C 1
ATOM 813 O O . MET A 1 104 ? -14.365 4.783 23.930 1.00 96.12 104 MET A O 1
ATOM 817 N N . SER A 1 105 ? -12.961 4.186 25.571 1.00 95.88 105 SER A N 1
ATOM 818 C CA . SER A 1 105 ? -11.733 4.243 24.775 1.00 95.88 105 SER A CA 1
ATOM 819 C C . SER A 1 105 ? -11.622 3.069 23.794 1.00 95.88 105 SER A C 1
ATOM 821 O O . SER A 1 105 ? -12.314 2.054 23.923 1.00 95.88 105 SER A O 1
ATOM 823 N N . CYS A 1 106 ? -10.714 3.185 22.820 1.00 96.44 106 CYS A N 1
ATOM 824 C CA . CYS A 1 106 ? -10.437 2.100 21.879 1.00 96.44 106 CYS A CA 1
ATOM 825 C C . CYS A 1 106 ? -9.991 0.831 22.621 1.00 96.44 106 CYS A C 1
ATOM 827 O O . CYS A 1 106 ? -10.484 -0.261 22.343 1.00 96.44 106 CYS A O 1
ATOM 829 N N . GLU A 1 107 ? -9.095 0.983 23.598 1.00 96.12 107 GLU A N 1
ATOM 830 C CA . GLU A 1 107 ? -8.528 -0.104 24.393 1.00 96.12 107 GLU A CA 1
ATOM 831 C C . GLU A 1 107 ? -9.597 -0.815 25.231 1.00 96.12 107 GLU A C 1
ATOM 833 O O . GLU A 1 107 ? -9.588 -2.042 25.340 1.00 96.12 107 GLU A O 1
ATOM 838 N N . GLU A 1 108 ? -10.539 -0.064 25.804 1.00 96.25 108 GLU A N 1
ATOM 839 C CA . GLU A 1 108 ? -11.686 -0.631 26.518 1.00 96.25 108 GLU A CA 1
ATOM 840 C C . GLU A 1 108 ? -12.606 -1.405 25.572 1.00 96.25 108 GLU A C 1
ATOM 842 O O . GLU A 1 108 ? -13.023 -2.517 25.905 1.00 96.25 108 GLU A O 1
ATOM 847 N N . PHE A 1 109 ? -12.864 -0.871 24.374 1.00 95.62 109 PHE A N 1
ATOM 848 C CA . PHE A 1 109 ? -13.693 -1.540 23.377 1.00 95.62 109 PHE A CA 1
ATOM 849 C C . PHE A 1 109 ? -13.107 -2.896 22.968 1.00 95.62 109 PHE A C 1
ATOM 851 O O . PHE A 1 109 ? -13.767 -3.927 23.109 1.00 95.62 109 PHE A O 1
ATOM 858 N N . VAL A 1 110 ? -11.842 -2.939 22.546 1.00 94.50 110 VAL A N 1
ATOM 859 C CA . VAL A 1 110 ? -11.223 -4.203 22.108 1.00 94.50 110 VAL A CA 1
ATOM 860 C C . VAL A 1 110 ? -11.045 -5.204 23.253 1.00 94.50 110 VAL A C 1
ATOM 862 O O . VAL A 1 110 ? -11.075 -6.412 23.028 1.00 94.50 110 VAL A O 1
ATOM 865 N N . ARG A 1 111 ? -10.919 -4.731 24.501 1.00 94.69 111 ARG A N 1
ATOM 866 C CA . ARG A 1 111 ? -10.828 -5.596 25.686 1.00 94.69 111 ARG A CA 1
ATOM 867 C C . ARG A 1 111 ? -12.161 -6.237 26.059 1.00 94.69 111 ARG A C 1
ATOM 869 O O . ARG A 1 111 ? -12.180 -7.400 26.462 1.00 94.69 111 ARG A O 1
ATOM 876 N N . HIS A 1 112 ? -13.253 -5.480 25.998 1.00 94.31 112 HIS A N 1
ATOM 877 C CA . HIS A 1 112 ? -14.560 -5.927 26.486 1.00 94.31 112 HIS A CA 1
ATOM 878 C C . HIS A 1 112 ? -15.427 -6.582 25.411 1.00 94.31 112 HIS A C 1
ATOM 880 O O . HIS A 1 112 ? -16.360 -7.309 25.756 1.00 94.31 112 HIS A O 1
ATOM 886 N N . TYR A 1 113 ? -15.092 -6.398 24.133 1.00 92.00 113 TYR A N 1
ATOM 887 C CA . TYR A 1 113 ? -15.872 -6.915 23.014 1.00 92.00 113 TYR A CA 1
ATOM 888 C C . TYR A 1 113 ? -15.034 -7.808 22.074 1.00 92.00 113 TYR A C 1
ATOM 890 O O . TYR A 1 113 ? -14.863 -7.500 20.896 1.00 92.00 113 TYR A O 1
ATOM 898 N N . PRO A 1 114 ? -14.548 -8.972 22.549 1.00 82.69 114 PRO A N 1
ATOM 899 C CA . PRO A 1 114 ? -13.636 -9.835 21.788 1.00 82.69 114 PRO A CA 1
ATOM 900 C C . PRO A 1 114 ? -14.263 -10.510 20.554 1.00 82.69 114 PRO A C 1
ATOM 902 O O . PRO A 1 114 ? -13.545 -11.122 19.775 1.00 82.69 114 PRO A O 1
ATOM 905 N N . GLY A 1 115 ? -15.591 -10.456 20.389 1.00 79.44 115 GLY A N 1
ATOM 906 C CA . GLY A 1 115 ? -16.306 -11.067 19.257 1.00 79.44 115 GLY A CA 1
ATOM 907 C C . GLY A 1 115 ? -16.614 -10.120 18.092 1.00 79.44 115 GLY A C 1
ATOM 908 O O . GLY A 1 115 ? -17.209 -10.553 17.110 1.00 79.44 115 GLY A O 1
ATOM 909 N N . VAL A 1 116 ? -16.273 -8.837 18.221 1.00 70.06 116 VAL A N 1
ATOM 910 C CA . VAL A 1 116 ? -16.458 -7.801 17.181 1.00 70.06 116 VAL A CA 1
ATOM 911 C C . VAL A 1 116 ? -15.133 -7.182 16.733 1.00 70.06 116 VAL A C 1
ATOM 913 O O . VAL A 1 116 ? -15.139 -6.343 15.834 1.00 70.06 116 VAL A O 1
ATOM 916 N N . ALA A 1 117 ? -14.031 -7.586 17.372 1.00 53.69 117 ALA A N 1
ATOM 917 C CA . ALA A 1 117 ? -12.666 -7.269 16.976 1.00 53.69 117 ALA A CA 1
ATOM 918 C C . ALA A 1 117 ? -12.185 -8.206 15.859 1.00 53.69 117 ALA A C 1
ATOM 920 O O . ALA A 1 117 ? -12.567 -9.400 15.882 1.00 53.69 117 ALA A O 1
#

Organism: Alexandrium catenella (NCBI:txid2925)

Secondary structure (DSSP, 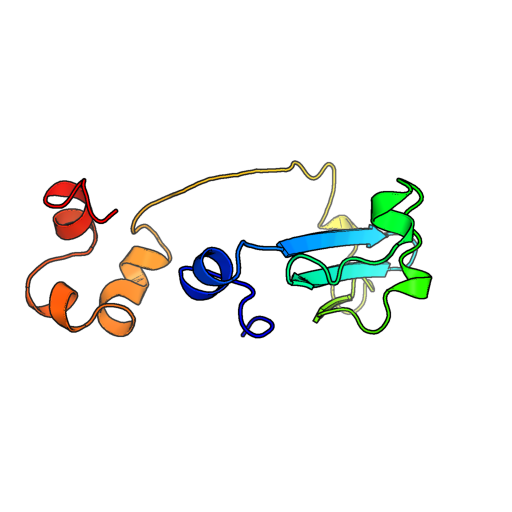8-state):
-PSTT-SHHHHHHTT-EEEEEEEETTTTEEEEEEEETT---HHHHTT---GGGS-S-SEEEE--TTT--GGG--S---------SIIIIIHHHHHHSHHHHTTS-HHHHHHH-TTT-

pLDDT: mean 94.64, std 5.92, range [53.69, 98.06]

Radius of gyration: 18.62 Å; chains: 1; bounding box: 39×33×46 Å